Protein AF-A0A2K3LIK2-F1 (afdb_monomer_lite)

pLDDT: mean 71.02, std 15.57, range [33.72, 88.38]

Structure (mmCIF, N/CA/C/O backbone):
data_AF-A0A2K3LIK2-F1
#
_entry.id   AF-A0A2K3LIK2-F1
#
loop_
_atom_site.group_PDB
_atom_site.id
_atom_site.type_symbol
_atom_site.label_atom_id
_atom_site.label_alt_id
_atom_site.label_comp_id
_atom_site.label_asym_id
_atom_site.label_entity_id
_atom_site.label_seq_id
_atom_site.pdbx_PDB_ins_code
_atom_site.Cartn_x
_atom_site.Cartn_y
_atom_site.Cartn_z
_atom_site.occupancy
_atom_site.B_iso_or_equiv
_atom_site.auth_seq_id
_atom_site.auth_comp_id
_atom_site.auth_asym_id
_atom_site.auth_atom_id
_atom_site.pdbx_PDB_model_num
ATOM 1 N N . MET A 1 1 ? -20.764 -2.958 23.505 1.00 41.50 1 MET A N 1
ATOM 2 C CA . MET A 1 1 ? -20.768 -3.597 22.172 1.00 41.50 1 MET A CA 1
ATOM 3 C C . MET A 1 1 ? -19.453 -3.270 21.486 1.00 41.50 1 MET A C 1
ATOM 5 O O . MET A 1 1 ? -19.220 -2.102 21.204 1.00 41.50 1 MET A O 1
ATOM 9 N N . GLY A 1 2 ? -18.571 -4.257 21.317 1.00 43.03 2 GLY A N 1
ATOM 10 C CA . GLY A 1 2 ? -17.289 -4.079 20.635 1.00 43.03 2 GLY A CA 1
ATOM 11 C C . GLY A 1 2 ? -17.526 -3.813 19.155 1.00 43.03 2 GLY A C 1
ATOM 12 O O . GLY A 1 2 ? -18.042 -4.681 18.460 1.00 43.03 2 GLY A O 1
ATOM 13 N N . GLY A 1 3 ? -17.206 -2.600 18.705 1.00 45.50 3 GLY A N 1
ATOM 14 C CA . GLY A 1 3 ? -17.198 -2.280 17.286 1.00 45.50 3 GLY A CA 1
ATOM 15 C C . GLY A 1 3 ? -16.193 -3.190 16.600 1.00 45.50 3 GLY A C 1
ATOM 16 O O . GLY A 1 3 ? -15.014 -3.187 16.955 1.00 45.50 3 GLY A O 1
ATOM 17 N N . GLU A 1 4 ? -16.671 -3.993 15.659 1.00 50.59 4 GLU A N 1
ATOM 18 C CA . GLU A 1 4 ? -15.829 -4.727 14.731 1.00 50.59 4 GLU A CA 1
ATOM 19 C C . GLU A 1 4 ? -14.880 -3.704 14.104 1.00 50.59 4 GLU A C 1
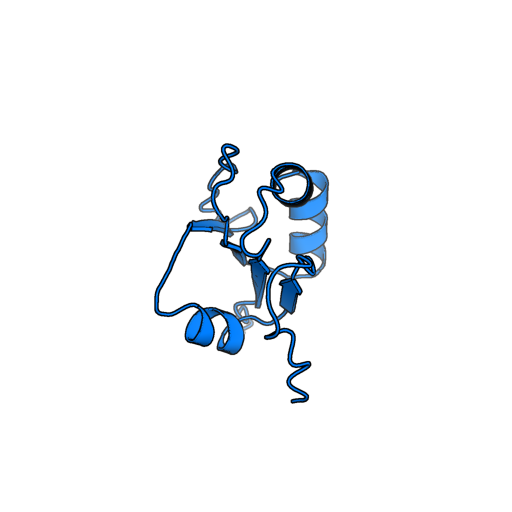ATOM 21 O O . GLU A 1 4 ? -15.304 -2.844 13.329 1.00 50.59 4 GLU A O 1
ATOM 26 N N . LYS A 1 5 ? -13.601 -3.706 14.504 1.00 56.94 5 LYS A N 1
ATOM 27 C CA . LYS A 1 5 ? -12.586 -2.879 13.851 1.00 56.94 5 LYS A CA 1
ATOM 28 C C . LYS A 1 5 ? -12.451 -3.438 12.441 1.00 56.94 5 LYS A C 1
ATOM 30 O O . LYS A 1 5 ? -11.655 -4.342 12.208 1.00 56.94 5 LYS A O 1
ATOM 35 N N . THR A 1 6 ? -13.269 -2.946 11.511 1.00 65.00 6 THR A N 1
ATOM 36 C CA . THR A 1 6 ? -13.184 -3.308 10.099 1.00 65.00 6 THR A CA 1
ATOM 37 C C . THR A 1 6 ? -11.750 -3.047 9.671 1.00 65.00 6 THR A C 1
ATOM 39 O O . THR A 1 6 ? -11.289 -1.904 9.719 1.00 65.00 6 THR A O 1
ATOM 42 N N . LYS A 1 7 ? -11.019 -4.113 9.348 1.00 74.94 7 LYS A N 1
ATOM 43 C CA . LYS A 1 7 ? -9.619 -4.036 8.948 1.00 74.94 7 LYS A CA 1
ATOM 44 C C . LYS A 1 7 ? -9.548 -3.249 7.640 1.00 74.94 7 LYS A C 1
ATOM 46 O O . LYS A 1 7 ? -9.839 -3.791 6.580 1.00 74.94 7 LYS A O 1
ATOM 51 N N . ARG A 1 8 ? -9.210 -1.960 7.718 1.00 85.75 8 ARG A N 1
ATOM 52 C CA . ARG A 1 8 ? -9.072 -1.090 6.548 1.00 85.75 8 ARG A CA 1
ATOM 53 C C . ARG A 1 8 ? -7.619 -1.074 6.119 1.00 85.75 8 ARG A C 1
ATOM 55 O O . ARG A 1 8 ? -6.787 -0.420 6.752 1.00 85.75 8 ARG A O 1
ATOM 62 N N . VAL A 1 9 ? -7.346 -1.844 5.070 1.00 88.31 9 VAL A N 1
ATOM 63 C CA . VAL A 1 9 ? -6.013 -2.015 4.494 1.00 88.31 9 VAL A CA 1
ATOM 64 C C . VAL A 1 9 ? -5.844 -1.056 3.323 1.00 88.31 9 VAL A C 1
ATOM 66 O O . VAL A 1 9 ? -6.683 -1.025 2.421 1.00 88.31 9 VAL A O 1
ATOM 69 N N . ILE A 1 10 ? -4.755 -0.296 3.332 1.00 88.38 10 ILE A N 1
ATOM 70 C CA . ILE A 1 10 ? -4.305 0.498 2.193 1.00 88.38 10 ILE A CA 1
ATOM 71 C C . ILE A 1 10 ? -3.217 -0.286 1.485 1.00 88.38 10 ILE A C 1
ATOM 73 O O . ILE A 1 10 ? -2.216 -0.634 2.102 1.00 88.38 10 ILE A O 1
ATOM 77 N N . PHE A 1 11 ? -3.395 -0.537 0.197 1.00 86.88 11 PHE A N 1
ATOM 78 C CA . PHE A 1 11 ? -2.389 -1.175 -0.633 1.00 86.88 11 PHE A CA 1
ATOM 79 C C . PHE A 1 11 ? -1.720 -0.141 -1.537 1.00 86.88 11 PHE A C 1
ATOM 81 O O . PHE A 1 11 ? -2.377 0.487 -2.361 1.00 86.88 11 PHE A O 1
ATOM 88 N N . VAL A 1 12 ? -0.416 0.056 -1.385 1.00 83.81 12 VAL A N 1
ATOM 89 C CA . VAL A 1 12 ? 0.381 0.980 -2.197 1.00 83.81 12 VAL A CA 1
ATOM 90 C C . VAL A 1 12 ? 1.221 0.169 -3.171 1.00 83.81 12 VAL A C 1
ATOM 92 O O . VAL A 1 12 ? 1.907 -0.750 -2.747 1.00 83.81 12 VAL A O 1
ATOM 95 N N . THR A 1 13 ? 1.222 0.504 -4.459 1.00 79.12 13 THR A N 1
ATOM 96 C CA . THR A 1 13 ? 2.113 -0.113 -5.452 1.00 79.12 13 THR A CA 1
ATOM 97 C C . THR A 1 13 ? 2.794 0.939 -6.320 1.00 79.12 13 THR A C 1
ATOM 99 O O . THR A 1 13 ? 2.155 1.847 -6.852 1.00 79.12 13 THR A O 1
ATOM 102 N N . VAL A 1 14 ? 4.117 0.826 -6.458 1.00 72.19 14 VAL A N 1
ATOM 103 C CA . VAL A 1 14 ? 4.943 1.717 -7.298 1.00 72.19 14 VAL A CA 1
ATOM 104 C C . VAL A 1 14 ? 5.199 1.169 -8.709 1.00 72.19 14 VAL A C 1
ATOM 106 O O . VAL A 1 14 ? 5.885 1.810 -9.505 1.00 72.19 14 VAL A O 1
ATOM 109 N N . GLY A 1 15 ? 4.662 -0.009 -9.043 1.00 62.34 15 GLY A N 1
ATOM 110 C CA . GLY A 1 15 ? 4.970 -0.688 -10.303 1.00 62.34 15 GLY A CA 1
ATOM 111 C C . GLY A 1 15 ? 6.439 -1.129 -10.408 1.00 62.34 15 GLY A C 1
ATOM 112 O O . GLY A 1 15 ? 7.119 -1.364 -9.409 1.00 62.34 15 GLY A O 1
ATOM 113 N N . THR A 1 16 ? 6.942 -1.286 -11.636 1.00 54.22 16 THR A N 1
ATOM 114 C CA . THR A 1 16 ? 8.319 -1.741 -11.922 1.00 54.22 16 THR A CA 1
ATOM 115 C C . THR A 1 16 ? 9.370 -0.635 -11.807 1.00 54.22 16 THR A C 1
ATOM 117 O O . THR A 1 16 ? 10.568 -0.925 -11.803 1.00 54.22 16 THR A O 1
ATOM 120 N N . THR A 1 17 ? 8.946 0.625 -11.701 1.00 53.44 17 THR A N 1
ATOM 121 C CA . THR A 1 17 ? 9.834 1.785 -11.601 1.00 53.44 17 THR A CA 1
ATOM 122 C C . THR A 1 17 ? 10.288 2.008 -10.161 1.00 53.44 17 THR A C 1
ATOM 124 O O . THR A 1 17 ? 9.481 1.985 -9.233 1.00 53.44 17 THR A O 1
ATOM 127 N N . CYS A 1 18 ? 11.589 2.235 -9.964 1.00 54.97 18 CYS A N 1
ATOM 128 C CA . CYS A 1 18 ? 12.160 2.535 -8.653 1.00 54.97 18 CYS A CA 1
ATOM 129 C C . CYS A 1 18 ? 11.686 3.917 -8.197 1.00 54.97 18 CYS A C 1
ATOM 131 O O . CYS A 1 18 ? 12.184 4.933 -8.678 1.00 54.97 18 CYS A O 1
ATOM 133 N N . PHE A 1 19 ? 10.716 3.959 -7.285 1.00 65.50 19 PHE A N 1
ATOM 134 C CA . PHE A 1 19 ? 10.199 5.217 -6.762 1.00 65.50 19 PHE A CA 1
ATOM 135 C C . PHE A 1 19 ? 10.231 5.238 -5.235 1.00 65.50 19 PHE A C 1
ATOM 137 O O . PHE A 1 19 ? 9.211 5.211 -4.547 1.00 65.50 19 PHE A O 1
ATOM 144 N N . ASP A 1 20 ? 11.454 5.330 -4.716 1.00 68.44 20 ASP A N 1
ATOM 145 C CA . ASP A 1 20 ? 11.743 5.465 -3.286 1.00 68.44 20 ASP A CA 1
ATOM 146 C C . ASP A 1 20 ? 11.078 6.712 -2.674 1.00 68.44 20 ASP A C 1
ATOM 148 O O . ASP A 1 20 ? 10.813 6.753 -1.476 1.00 68.44 20 ASP A O 1
ATOM 152 N N . ALA A 1 21 ? 10.779 7.735 -3.484 1.00 70.62 21 ALA A N 1
ATOM 153 C CA . ALA A 1 21 ? 10.142 8.967 -3.026 1.00 70.62 21 ALA A CA 1
ATOM 154 C C . ALA A 1 21 ? 8.688 8.764 -2.564 1.00 70.62 21 ALA A C 1
ATOM 156 O O . ALA A 1 21 ? 8.314 9.328 -1.539 1.00 70.62 21 ALA A O 1
ATOM 157 N N . LEU A 1 22 ? 7.879 7.938 -3.252 1.00 73.75 22 LEU A N 1
ATOM 158 C CA . LEU A 1 22 ? 6.525 7.620 -2.767 1.00 73.75 22 LEU A CA 1
ATOM 159 C C . LEU A 1 22 ? 6.623 6.802 -1.495 1.00 73.75 22 LEU A C 1
ATOM 161 O O . LEU A 1 22 ? 5.894 7.092 -0.558 1.00 73.75 22 LEU A O 1
ATOM 165 N N . VAL A 1 23 ? 7.535 5.825 -1.453 1.00 77.31 23 VAL A N 1
ATOM 166 C CA . VAL A 1 23 ? 7.717 4.991 -0.265 1.00 77.31 23 VAL A CA 1
ATOM 167 C C . VAL A 1 23 ? 8.084 5.862 0.937 1.00 77.31 23 VAL A C 1
ATOM 169 O O . VAL A 1 23 ? 7.424 5.769 1.960 1.00 77.31 23 VAL A O 1
ATOM 172 N N . LYS A 1 24 ? 9.035 6.792 0.792 1.00 80.75 24 LYS A N 1
ATOM 173 C CA . LYS A 1 24 ? 9.364 7.791 1.824 1.00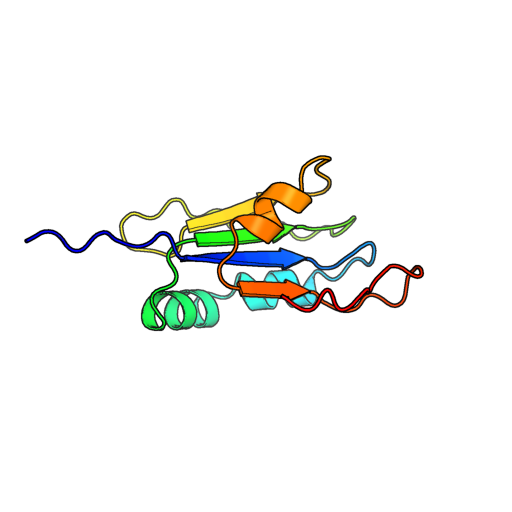 80.75 24 LYS A CA 1
ATOM 174 C C . LYS A 1 24 ? 8.178 8.670 2.215 1.00 80.75 24 LYS A C 1
ATOM 176 O O . LYS A 1 24 ? 8.011 8.983 3.389 1.00 80.75 24 LYS A O 1
ATOM 181 N N . ALA A 1 25 ? 7.365 9.088 1.247 1.00 80.31 25 ALA A N 1
ATOM 182 C CA . ALA A 1 25 ? 6.190 9.909 1.519 1.00 80.31 25 ALA A CA 1
ATOM 183 C C . ALA A 1 25 ? 5.123 9.136 2.313 1.00 80.31 25 ALA A C 1
ATOM 185 O O . ALA A 1 25 ? 4.535 9.702 3.233 1.00 80.31 25 ALA A O 1
ATOM 186 N N . VAL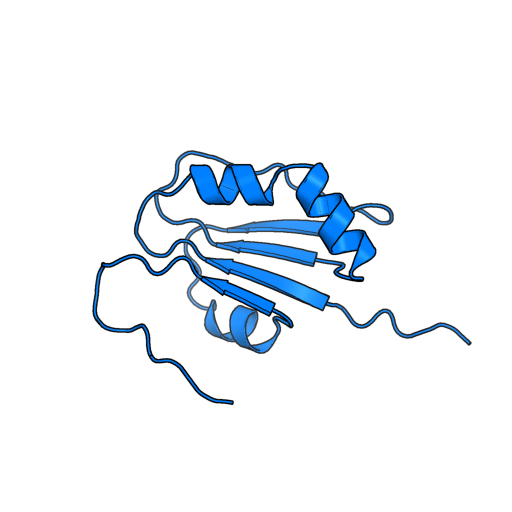 A 1 26 ? 4.898 7.853 1.994 1.00 78.00 26 VAL A N 1
ATOM 187 C CA . VAL A 1 26 ? 3.931 7.007 2.717 1.00 78.00 26 VAL A CA 1
ATOM 188 C C . VAL A 1 26 ? 4.449 6.483 4.050 1.00 78.00 26 VAL A C 1
ATOM 190 O O . VAL A 1 26 ? 3.662 6.262 4.962 1.00 78.00 26 VAL A O 1
ATOM 193 N N . ASP A 1 27 ? 5.765 6.346 4.179 1.00 81.56 27 ASP A N 1
ATOM 194 C CA . ASP A 1 27 ? 6.456 5.974 5.413 1.00 81.56 27 ASP A CA 1
ATOM 195 C C . ASP A 1 27 ? 6.540 7.141 6.413 1.00 81.56 27 ASP A C 1
ATOM 197 O O . ASP A 1 27 ? 6.837 6.936 7.585 1.00 81.56 27 ASP A O 1
ATOM 201 N N . SER A 1 28 ? 6.229 8.372 5.992 1.00 83.56 28 SER A N 1
ATOM 202 C CA . SER A 1 28 ? 6.248 9.543 6.869 1.00 83.56 28 SER A CA 1
ATOM 203 C C . SER A 1 28 ? 5.217 9.437 7.998 1.00 83.56 28 SER A C 1
ATOM 205 O O . SER A 1 28 ? 4.032 9.194 7.760 1.00 83.56 28 SER A O 1
ATOM 207 N N . GLU A 1 29 ? 5.645 9.720 9.231 1.00 82.38 29 GLU A N 1
ATOM 208 C CA . GLU A 1 29 ? 4.783 9.724 10.421 1.00 82.38 29 GLU A CA 1
ATOM 209 C C . GLU A 1 29 ? 3.544 10.613 10.266 1.00 82.38 29 GLU A C 1
ATOM 211 O O . GLU A 1 29 ? 2.470 10.279 10.765 1.00 82.38 29 GLU A O 1
ATOM 216 N N . THR A 1 30 ? 3.673 11.743 9.566 1.00 85.19 30 THR A N 1
ATOM 217 C CA . THR A 1 30 ? 2.554 12.655 9.303 1.00 85.19 30 THR A CA 1
ATOM 218 C C . THR A 1 30 ? 1.457 11.951 8.516 1.00 85.19 30 THR A C 1
ATOM 220 O O . THR A 1 30 ? 0.286 12.041 8.880 1.00 85.19 30 THR A O 1
ATOM 223 N N . LEU A 1 31 ? 1.830 11.202 7.471 1.00 83.69 31 LEU A N 1
ATOM 224 C CA . LEU A 1 31 ? 0.864 10.449 6.682 1.00 83.69 31 LEU A CA 1
ATOM 225 C C . LEU A 1 31 ? 0.284 9.300 7.508 1.00 83.69 31 LEU A C 1
ATOM 227 O O . LEU A 1 31 ? -0.928 9.125 7.519 1.00 83.69 31 LEU A O 1
ATOM 231 N N . GLN A 1 32 ? 1.116 8.554 8.240 1.00 83.50 32 GLN A N 1
ATOM 232 C CA . GLN A 1 32 ? 0.636 7.449 9.075 1.00 83.50 32 GLN A CA 1
ATOM 233 C C . GLN A 1 32 ? -0.418 7.915 10.088 1.00 83.50 32 GLN A C 1
ATOM 235 O O . GLN A 1 32 ? -1.451 7.264 10.234 1.00 83.50 32 GLN A O 1
ATOM 240 N N . LYS A 1 33 ? -0.205 9.071 10.732 1.00 84.19 33 LYS A N 1
ATOM 241 C CA . LYS A 1 33 ? -1.167 9.679 11.666 1.00 84.19 33 LYS A CA 1
ATOM 242 C C . LYS A 1 33 ? -2.463 10.092 10.979 1.00 84.19 33 LYS A C 1
ATOM 244 O O . LYS A 1 33 ? -3.533 9.799 11.504 1.00 84.19 33 LYS A O 1
ATOM 249 N N . GLU A 1 34 ? -2.383 10.715 9.805 1.00 87.44 34 GLU A N 1
ATOM 250 C CA . GLU A 1 34 ? -3.564 11.061 9.006 1.00 87.44 34 GLU A CA 1
ATOM 251 C C . GLU A 1 34 ? -4.351 9.808 8.602 1.00 87.44 34 GLU A C 1
ATOM 253 O O . GLU A 1 34 ? -5.572 9.764 8.736 1.00 87.44 34 GLU A O 1
ATOM 258 N N . LEU A 1 35 ? -3.664 8.752 8.158 1.00 84.50 35 LEU A N 1
ATOM 259 C CA . LEU A 1 35 ? -4.287 7.476 7.811 1.00 84.50 35 LEU A CA 1
ATOM 260 C C . LEU A 1 35 ? -4.963 6.840 9.033 1.00 84.50 35 LEU A C 1
ATOM 262 O O . LEU A 1 35 ? -6.115 6.409 8.943 1.00 84.50 35 LEU A O 1
ATOM 266 N N . LEU A 1 36 ? -4.305 6.859 10.193 1.00 84.62 36 LEU A N 1
ATOM 267 C CA . LEU A 1 36 ? -4.903 6.410 11.448 1.00 84.62 36 LEU A CA 1
ATOM 268 C C . LEU A 1 36 ? -6.154 7.224 11.802 1.00 84.62 36 LEU A C 1
ATOM 270 O O . LEU A 1 36 ? -7.185 6.655 12.154 1.00 84.62 36 LEU A O 1
ATOM 274 N N . ALA A 1 37 ? -6.089 8.551 11.655 1.00 85.44 37 ALA A N 1
ATOM 275 C CA . ALA A 1 37 ? -7.196 9.466 11.930 1.00 85.44 37 ALA A CA 1
ATOM 276 C C . ALA A 1 37 ? -8.379 9.257 10.969 1.00 85.44 37 ALA A C 1
ATOM 278 O O . ALA A 1 37 ? -9.537 9.406 11.354 1.00 85.44 37 ALA A O 1
ATOM 279 N N . LYS A 1 38 ? -8.105 8.844 9.726 1.00 84.75 38 LYS A N 1
ATOM 280 C CA . LYS A 1 38 ? -9.115 8.405 8.748 1.00 84.75 38 LYS A CA 1
ATOM 281 C C . LYS A 1 38 ? -9.699 7.018 9.064 1.00 84.75 38 LYS A C 1
ATOM 283 O O . LYS A 1 38 ? -10.652 6.599 8.403 1.00 84.75 38 LYS A O 1
ATOM 288 N N . GLY A 1 39 ? -9.160 6.313 10.060 1.00 85.62 39 GLY A N 1
ATOM 289 C CA . GLY A 1 39 ? -9.609 4.991 10.496 1.00 85.62 39 GLY A CA 1
ATOM 290 C C . GLY A 1 39 ? -8.967 3.830 9.738 1.00 85.62 39 GLY A C 1
ATOM 291 O O . GLY A 1 39 ? -9.506 2.722 9.756 1.00 85.62 39 GLY A O 1
ATOM 292 N N . TYR A 1 40 ? -7.849 4.061 9.045 1.00 86.25 40 TYR A N 1
ATOM 293 C CA . TYR A 1 40 ? -7.054 2.980 8.471 1.00 86.25 40 TYR A CA 1
ATOM 294 C C . TYR A 1 40 ? -6.209 2.319 9.548 1.00 86.25 40 TYR A C 1
ATOM 296 O O . TYR A 1 40 ? -5.684 2.975 10.444 1.00 86.25 40 TYR A O 1
ATOM 304 N N . THR A 1 41 ? -6.092 0.999 9.454 1.00 87.12 41 THR A N 1
ATOM 305 C CA . THR A 1 41 ? -5.376 0.201 10.454 1.00 87.12 41 THR A CA 1
ATOM 306 C C . THR A 1 41 ? -4.128 -0.450 9.883 1.00 87.12 41 THR A C 1
ATOM 308 O O . THR A 1 41 ? -3.206 -0.727 10.640 1.00 87.12 41 THR A O 1
ATOM 311 N N . HIS A 1 42 ? -4.088 -0.679 8.567 1.00 88.19 42 HIS A N 1
ATOM 312 C CA . HIS A 1 42 ? -2.982 -1.366 7.908 1.00 88.19 42 HIS A CA 1
ATOM 313 C C . HIS A 1 42 ? -2.579 -0.634 6.627 1.00 88.19 42 HIS A C 1
ATOM 315 O O . HIS A 1 42 ? -3.432 -0.212 5.844 1.00 88.19 42 HIS A O 1
ATOM 321 N N . LEU A 1 43 ? -1.278 -0.546 6.398 1.00 87.75 43 LEU A N 1
ATOM 322 C CA . LEU A 1 43 ? -0.633 -0.008 5.215 1.00 87.75 43 LEU A CA 1
ATOM 323 C C . LEU A 1 43 ? 0.303 -1.075 4.659 1.00 87.75 43 LEU A C 1
ATOM 325 O O . LEU A 1 43 ? 1.207 -1.535 5.345 1.00 87.75 43 LEU A O 1
ATOM 329 N N . LEU A 1 44 ? 0.076 -1.463 3.413 1.00 87.19 44 LEU A N 1
ATOM 330 C CA . LEU A 1 44 ? 0.807 -2.516 2.739 1.00 87.19 44 LEU A CA 1
ATOM 331 C C . LEU A 1 44 ? 1.451 -1.956 1.477 1.00 87.19 44 LEU A C 1
ATOM 333 O O . LEU A 1 44 ? 0.756 -1.566 0.543 1.00 87.19 44 LEU A O 1
ATOM 337 N N . ILE A 1 45 ? 2.777 -1.922 1.441 1.00 85.06 45 ILE A N 1
ATOM 338 C CA . ILE A 1 45 ? 3.544 -1.268 0.384 1.00 85.06 45 ILE A CA 1
ATOM 339 C C . ILE A 1 45 ? 4.220 -2.327 -0.486 1.00 85.06 45 ILE A C 1
ATOM 341 O O . ILE A 1 45 ? 5.128 -3.034 -0.055 1.00 85.06 45 ILE A O 1
ATOM 345 N N . GLN A 1 46 ? 3.805 -2.415 -1.742 1.00 80.75 46 GLN A N 1
ATOM 346 C CA . GLN A 1 46 ? 4.508 -3.152 -2.775 1.00 80.75 46 GLN A CA 1
ATOM 347 C C . GLN A 1 46 ? 5.592 -2.268 -3.395 1.00 80.75 46 GLN A C 1
ATOM 349 O O . GLN A 1 46 ? 5.301 -1.261 -4.045 1.00 80.75 46 GLN A O 1
ATOM 354 N N . MET A 1 47 ? 6.841 -2.694 -3.246 1.00 77.38 47 MET A N 1
ATOM 355 C CA . MET A 1 47 ? 8.012 -2.038 -3.817 1.00 77.38 47 MET A CA 1
ATOM 356 C C . MET A 1 47 ? 8.585 -2.830 -4.993 1.00 77.38 47 MET A C 1
ATOM 358 O O . MET A 1 47 ? 8.590 -4.053 -5.005 1.00 77.38 47 MET A O 1
ATOM 362 N N . GLY A 1 48 ? 9.074 -2.135 -6.015 1.00 71.56 48 GLY A N 1
ATOM 363 C CA . GLY A 1 48 ? 9.784 -2.766 -7.127 1.00 71.56 48 GLY A CA 1
ATOM 364 C C . GLY A 1 48 ? 11.254 -3.040 -6.791 1.00 71.56 48 GLY A C 1
ATOM 365 O O . GLY A 1 48 ? 11.602 -3.490 -5.703 1.00 71.56 48 GLY A O 1
ATOM 366 N N . ARG A 1 49 ? 12.146 -2.685 -7.721 1.00 65.12 49 ARG A N 1
ATOM 367 C CA . ARG A 1 49 ? 13.610 -2.674 -7.518 1.00 65.12 49 ARG A CA 1
ATOM 368 C C . ARG A 1 49 ? 14.103 -1.449 -6.721 1.00 65.12 49 ARG A C 1
ATOM 370 O O . ARG A 1 49 ? 15.226 -0.998 -6.929 1.00 65.12 49 ARG A O 1
ATOM 377 N N . GLY A 1 50 ? 13.244 -0.856 -5.893 1.00 65.38 50 GLY A N 1
ATOM 378 C CA . GLY A 1 50 ? 13.621 0.271 -5.035 1.00 65.38 50 GLY A CA 1
ATOM 379 C C . GLY A 1 50 ? 14.630 -0.165 -3.974 1.00 65.38 50 GLY A C 1
ATOM 380 O O . GLY A 1 50 ? 14.637 -1.327 -3.568 1.00 65.38 50 GLY A O 1
ATOM 381 N N . SER A 1 51 ? 15.483 0.761 -3.541 1.00 65.81 51 SER A N 1
ATOM 382 C CA . SER A 1 51 ? 16.491 0.505 -2.501 1.00 65.81 51 SER A CA 1
ATOM 383 C C . SER A 1 51 ? 16.033 0.981 -1.123 1.00 65.81 51 SER A C 1
ATOM 385 O O . SER A 1 51 ? 16.677 0.679 -0.120 1.00 65.81 51 SER A O 1
ATOM 387 N N . TYR A 1 52 ? 14.946 1.754 -1.057 1.00 72.06 52 TYR A N 1
ATOM 388 C CA . TYR A 1 52 ? 14.405 2.245 0.200 1.00 72.06 52 TYR A CA 1
ATOM 389 C C . TYR A 1 52 ? 13.545 1.181 0.881 1.00 72.06 52 TYR A C 1
ATOM 391 O O . TYR A 1 52 ? 12.653 0.604 0.265 1.00 72.06 52 TYR A O 1
ATOM 399 N N . LEU A 1 53 ? 13.803 0.948 2.166 1.00 72.38 53 LEU A N 1
ATOM 400 C CA . LEU A 1 53 ? 13.027 0.046 3.007 1.00 72.38 53 LEU A CA 1
ATOM 401 C C . LEU A 1 53 ? 12.258 0.892 4.027 1.00 72.38 53 LEU A C 1
ATOM 403 O O . LEU A 1 53 ? 12.903 1.553 4.842 1.00 72.38 53 LEU A O 1
ATOM 407 N N . PRO A 1 54 ? 10.916 0.907 3.980 1.00 76.44 54 PRO A N 1
ATOM 408 C CA . PRO A 1 54 ? 10.128 1.637 4.956 1.00 76.44 54 PRO A CA 1
ATOM 409 C C . PRO A 1 54 ? 10.238 0.974 6.329 1.00 76.44 54 PRO A C 1
ATOM 411 O O . PRO A 1 54 ? 10.635 -0.190 6.463 1.00 76.44 54 PRO A O 1
ATOM 414 N N . THR A 1 55 ? 9.893 1.721 7.368 1.00 79.19 55 THR A N 1
ATOM 415 C CA . THR A 1 55 ? 9.982 1.220 8.736 1.00 79.19 55 THR A CA 1
ATOM 416 C C . THR A 1 55 ? 8.764 0.353 9.017 1.00 79.19 55 THR A C 1
ATOM 418 O O . THR A 1 55 ? 7.639 0.850 9.065 1.00 79.19 55 THR A O 1
ATOM 421 N N . LYS A 1 56 ? 8.970 -0.958 9.208 1.00 78.88 56 LYS A N 1
ATOM 422 C CA . LYS A 1 56 ? 7.871 -1.840 9.620 1.00 78.88 56 LYS A CA 1
ATOM 423 C C . LYS A 1 56 ? 7.374 -1.412 10.990 1.00 78.88 56 LYS A C 1
ATOM 425 O O . LYS A 1 56 ? 8.172 -1.205 11.903 1.00 78.88 56 LYS A O 1
ATOM 430 N N . SER A 1 57 ? 6.063 -1.310 11.127 1.00 75.94 57 SER A N 1
ATOM 431 C CA . SER A 1 57 ? 5.424 -1.004 12.400 1.00 75.94 57 SER A CA 1
ATOM 432 C C . SER A 1 57 ? 4.370 -2.063 12.657 1.00 75.94 57 SER A C 1
ATOM 434 O O . SER A 1 57 ? 3.473 -2.246 11.842 1.00 75.94 57 SER A O 1
ATOM 436 N N . GLU A 1 58 ? 4.489 -2.768 13.775 1.00 66.44 58 GLU A N 1
ATOM 437 C CA . GLU A 1 58 ? 3.487 -3.725 14.239 1.00 66.44 58 GLU A CA 1
ATOM 438 C C . GLU A 1 58 ? 2.816 -3.091 15.459 1.00 66.44 58 GLU A C 1
ATOM 440 O O . GLU A 1 58 ? 3.327 -3.159 16.574 1.00 66.44 58 GLU A O 1
ATOM 445 N N . GLY A 1 59 ? 1.758 -2.311 15.224 1.00 57.47 59 GLY A N 1
ATOM 446 C CA . GLY A 1 59 ? 1.205 -1.414 16.236 1.00 57.47 59 GLY A CA 1
ATOM 447 C C . GLY A 1 59 ? -0.205 -1.775 16.699 1.00 57.47 59 GLY A C 1
ATOM 448 O O . GLY A 1 59 ? -1.147 -1.701 15.919 1.00 57.47 59 GLY A O 1
ATOM 449 N N . ASP A 1 60 ? -0.377 -2.010 18.004 1.00 56.12 60 ASP A N 1
ATOM 450 C CA . ASP A 1 60 ? -1.678 -1.921 18.700 1.00 56.12 60 ASP A CA 1
ATOM 451 C C . ASP A 1 60 ? -2.185 -0.462 18.797 1.00 56.12 60 ASP A C 1
ATOM 453 O O . ASP A 1 60 ? -3.394 -0.214 18.850 1.00 56.12 60 ASP A O 1
ATOM 457 N N . CYS A 1 61 ? -1.255 0.507 18.781 1.00 62.50 61 CYS A N 1
ATOM 458 C CA . CYS A 1 61 ? -1.505 1.953 18.902 1.00 62.50 61 CYS A CA 1
ATOM 459 C C . CYS A 1 61 ? -1.054 2.783 17.681 1.00 62.50 61 CYS A C 1
ATOM 461 O O . CYS A 1 61 ? -1.264 3.995 17.671 1.00 62.50 61 CYS A O 1
ATOM 463 N N . ASN A 1 62 ? -0.425 2.166 16.675 1.00 72.62 62 ASN A N 1
ATOM 464 C CA . ASN A 1 62 ? 0.053 2.833 15.457 1.00 72.62 62 ASN A CA 1
ATOM 465 C C . ASN A 1 62 ? -0.400 2.069 14.206 1.00 72.62 62 ASN A C 1
ATOM 467 O O . ASN A 1 62 ? -0.881 0.943 14.305 1.00 72.62 62 ASN A O 1
ATOM 471 N N . LEU A 1 63 ? -0.265 2.686 13.032 1.00 82.88 63 LEU A N 1
ATOM 472 C CA . LEU A 1 63 ? -0.635 2.070 11.762 1.00 82.88 63 LEU A CA 1
ATOM 473 C C . LEU A 1 63 ? 0.268 0.859 11.530 1.00 82.88 63 LEU A C 1
ATOM 475 O O . LEU A 1 63 ? 1.487 0.991 11.614 1.00 82.88 63 LEU A O 1
ATOM 479 N N . VAL A 1 64 ? -0.311 -0.304 11.232 1.00 86.00 64 VAL A N 1
ATOM 480 C CA . VAL A 1 64 ? 0.492 -1.479 10.884 1.00 86.00 64 VAL A CA 1
ATOM 481 C C . VAL A 1 64 ? 1.087 -1.245 9.502 1.00 86.00 64 VAL A C 1
ATOM 483 O O . VAL A 1 64 ? 0.334 -1.138 8.536 1.00 86.00 64 VAL A O 1
ATOM 486 N N . VAL A 1 65 ? 2.409 -1.123 9.405 1.00 86.56 65 VAL A N 1
ATOM 487 C CA . VAL A 1 65 ? 3.113 -0.871 8.142 1.00 86.56 65 VAL A CA 1
ATOM 488 C C . VAL A 1 65 ? 3.875 -2.120 7.736 1.00 86.56 65 VAL A C 1
ATOM 490 O O . VAL A 1 65 ? 4.847 -2.505 8.384 1.00 86.56 65 VAL A O 1
ATOM 493 N N . ASP A 1 66 ? 3.459 -2.700 6.618 1.00 87.25 66 ASP A N 1
ATOM 494 C CA . ASP A 1 66 ? 4.106 -3.829 5.970 1.00 87.25 66 ASP A CA 1
ATOM 495 C C . ASP A 1 66 ? 4.574 -3.460 4.571 1.00 87.25 66 ASP A C 1
ATOM 497 O O . ASP A 1 66 ? 3.975 -2.642 3.871 1.00 87.25 66 ASP A O 1
ATOM 501 N N . TYR A 1 67 ? 5.639 -4.117 4.126 1.00 85.44 67 TYR A N 1
ATOM 502 C CA . TYR A 1 67 ? 6.118 -3.985 2.762 1.00 85.44 67 TYR A CA 1
ATOM 503 C C . TYR A 1 67 ? 6.625 -5.308 2.209 1.00 85.44 67 TYR A C 1
ATOM 505 O O . TYR A 1 67 ? 7.156 -6.156 2.931 1.00 85.44 67 TYR A O 1
ATOM 513 N N . PHE A 1 68 ? 6.491 -5.459 0.898 1.00 82.50 68 PHE A N 1
ATOM 514 C CA . PHE A 1 68 ? 7.022 -6.586 0.146 1.00 82.50 68 PHE A CA 1
ATOM 515 C C . PHE A 1 68 ? 7.447 -6.127 -1.245 1.00 82.50 68 PHE A C 1
ATOM 517 O O . PHE A 1 68 ? 7.027 -5.073 -1.715 1.00 82.50 68 PHE A O 1
ATOM 524 N N . THR A 1 69 ? 8.300 -6.903 -1.908 1.00 75.62 69 THR A N 1
ATOM 525 C CA . THR A 1 69 ? 8.799 -6.537 -3.234 1.00 75.62 69 THR A CA 1
ATOM 526 C C . THR A 1 69 ? 7.910 -7.105 -4.338 1.00 75.62 69 THR A C 1
ATOM 528 O O . THR A 1 69 ? 6.931 -6.498 -4.770 1.00 75.62 69 THR A O 1
ATOM 531 N N . PHE A 1 70 ? 8.207 -8.326 -4.765 1.00 66.56 70 PHE A N 1
ATOM 532 C CA . PHE A 1 70 ? 7.433 -9.044 -5.761 1.00 66.56 70 PHE A CA 1
ATOM 533 C C . PHE A 1 7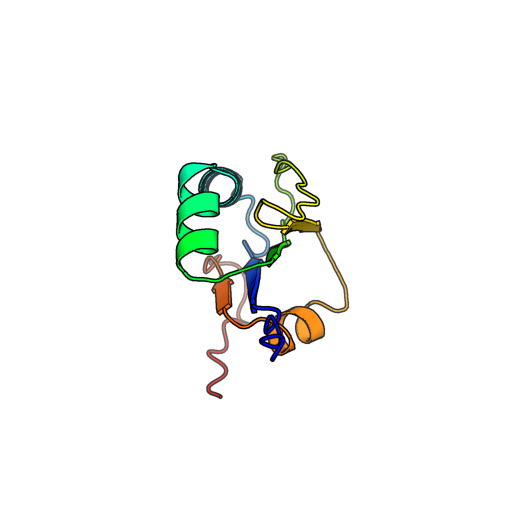0 ? 6.694 -10.196 -5.085 1.00 66.56 70 PHE A C 1
ATOM 535 O O . PHE A 1 70 ? 7.305 -11.004 -4.389 1.00 66.56 70 PHE A O 1
ATOM 542 N N . SER A 1 71 ? 5.381 -10.268 -5.288 1.00 66.44 71 SER A N 1
ATOM 543 C CA . SER A 1 71 ? 4.553 -11.383 -4.831 1.00 66.44 71 SER A CA 1
ATOM 544 C C . SER A 1 71 ? 3.696 -11.868 -5.991 1.00 66.44 71 SER A C 1
ATOM 546 O O . SER A 1 71 ? 3.178 -11.067 -6.767 1.00 66.44 71 SER A O 1
ATOM 548 N N . SER A 1 72 ? 3.536 -13.180 -6.112 1.00 65.31 72 SER A N 1
ATOM 549 C CA . SER A 1 72 ? 2.659 -13.802 -7.106 1.00 65.31 72 SER A CA 1
ATOM 550 C C . SER A 1 72 ? 1.168 -13.592 -6.803 1.00 65.31 72 SER A C 1
ATOM 552 O O . SER A 1 72 ? 0.353 -13.736 -7.709 1.00 65.31 72 SER A O 1
ATOM 554 N N . SER A 1 73 ? 0.807 -13.197 -5.573 1.00 68.31 73 SER A N 1
ATOM 555 C CA . SER A 1 73 ? -0.587 -13.065 -5.102 1.00 68.31 73 SER A CA 1
ATOM 556 C C . SER A 1 73 ? -1.027 -11.616 -4.832 1.00 68.31 73 SER A C 1
ATOM 558 O O . SER A 1 73 ? -1.883 -11.358 -3.990 1.00 68.31 73 SER A O 1
ATOM 560 N N . ILE A 1 74 ? -0.483 -10.632 -5.563 1.00 76.31 74 ILE A N 1
ATOM 561 C CA . ILE A 1 74 ? -0.890 -9.213 -5.430 1.00 76.31 74 ILE A CA 1
ATOM 562 C C . ILE A 1 74 ? -2.407 -9.030 -5.642 1.00 76.31 74 ILE A C 1
ATOM 564 O O . ILE A 1 74 ? -3.018 -8.161 -5.022 1.00 76.31 74 ILE A O 1
ATOM 568 N N . ALA A 1 75 ? -3.038 -9.872 -6.467 1.00 76.69 75 ALA A N 1
ATOM 569 C CA . ALA A 1 75 ? -4.477 -9.826 -6.724 1.00 76.69 75 ALA A CA 1
ATOM 570 C C . ALA A 1 75 ? -5.330 -10.004 -5.453 1.00 76.69 75 ALA A C 1
ATOM 572 O O . ALA A 1 75 ? -6.350 -9.333 -5.306 1.00 76.69 75 ALA A O 1
ATOM 573 N N . ASP A 1 76 ? -4.913 -10.860 -4.517 1.00 80.25 76 ASP A N 1
ATOM 574 C CA . ASP A 1 76 ? -5.620 -11.058 -3.246 1.00 80.25 76 ASP A CA 1
ATOM 575 C C . ASP A 1 76 ? -5.493 -9.828 -2.343 1.00 80.25 76 ASP A C 1
ATOM 577 O O . ASP A 1 76 ? -6.448 -9.430 -1.675 1.00 80.25 76 ASP A O 1
ATOM 581 N N . HIS A 1 77 ? -4.332 -9.171 -2.377 1.00 80.50 77 HIS A N 1
ATOM 582 C CA . HIS A 1 77 ? -4.081 -7.953 -1.611 1.00 80.50 77 HIS A CA 1
ATOM 583 C C . HIS A 1 77 ? -4.915 -6.788 -2.145 1.00 80.50 77 HIS A C 1
ATOM 585 O O . HIS A 1 77 ? -5.502 -6.052 -1.362 1.00 80.50 77 HIS A O 1
ATOM 591 N N . ILE A 1 78 ? -5.025 -6.669 -3.471 1.00 78.44 78 ILE A N 1
ATOM 592 C CA . ILE A 1 78 ? -5.902 -5.712 -4.155 1.00 78.44 78 ILE A CA 1
ATOM 593 C C . ILE A 1 78 ? -7.363 -5.949 -3.753 1.00 78.44 78 ILE A C 1
ATOM 595 O O . ILE A 1 78 ? -8.038 -5.009 -3.351 1.00 78.44 78 ILE A O 1
ATOM 599 N N . LYS A 1 79 ? -7.848 -7.198 -3.804 1.00 80.38 79 LYS A N 1
ATOM 600 C CA . LYS A 1 79 ? -9.233 -7.538 -3.430 1.00 80.38 79 LYS A CA 1
ATOM 601 C C . LYS A 1 79 ? -9.538 -7.278 -1.955 1.00 80.38 79 LYS A C 1
ATOM 603 O O . LYS A 1 79 ? -10.653 -6.897 -1.621 1.00 80.38 79 LYS A O 1
ATOM 608 N N . SER A 1 80 ? -8.566 -7.511 -1.076 1.00 79.88 80 SER A N 1
ATOM 609 C CA . SER A 1 80 ? -8.711 -7.279 0.362 1.00 79.88 80 SER A CA 1
ATOM 610 C C . SER A 1 80 ? -8.484 -5.817 0.765 1.00 79.88 80 SER A C 1
ATOM 612 O O . SER A 1 80 ? -8.777 -5.457 1.910 1.00 79.88 80 SER A O 1
ATOM 614 N N . ALA A 1 81 ? -7.924 -4.984 -0.114 1.00 83.81 81 ALA A N 1
ATOM 615 C CA . ALA A 1 81 ? -7.633 -3.593 0.188 1.00 83.81 81 ALA A CA 1
ATOM 616 C C . ALA A 1 81 ? -8.904 -2.746 0.133 1.00 83.81 81 ALA A C 1
ATOM 618 O O . ALA A 1 81 ? -9.716 -2.844 -0.781 1.00 83.81 81 ALA A O 1
ATOM 619 N N . SER A 1 82 ? -9.052 -1.858 1.112 1.00 85.75 82 SER A N 1
ATOM 620 C CA . SER A 1 82 ? -10.108 -0.842 1.105 1.00 85.75 82 SER A CA 1
ATOM 621 C C . SER A 1 82 ? -9.741 0.351 0.225 1.00 85.75 82 SER A C 1
ATOM 623 O O . SER A 1 82 ? -10.619 1.067 -0.245 1.00 85.75 82 SER A O 1
ATOM 625 N N . LEU A 1 83 ? -8.442 0.585 0.031 1.00 83.94 83 LEU A N 1
ATOM 626 C CA . LEU A 1 83 ? -7.914 1.653 -0.804 1.00 83.94 83 LEU A CA 1
ATOM 627 C C . LEU A 1 83 ? -6.642 1.170 -1.491 1.00 83.94 83 LEU A C 1
ATOM 629 O O . LEU A 1 83 ? -5.756 0.626 -0.835 1.00 83.94 83 LEU A O 1
ATOM 633 N N . ILE A 1 84 ? -6.537 1.414 -2.794 1.00 82.38 84 ILE A N 1
ATOM 634 C CA . ILE A 1 84 ? -5.342 1.093 -3.569 1.00 82.38 84 ILE A CA 1
ATOM 635 C C . ILE A 1 84 ? -4.736 2.390 -4.091 1.00 82.38 84 ILE A C 1
ATOM 637 O O . ILE A 1 84 ? -5.386 3.147 -4.808 1.00 82.38 84 ILE A O 1
ATOM 641 N N . ILE A 1 85 ? -3.477 2.636 -3.745 1.00 80.19 85 ILE A N 1
ATOM 642 C CA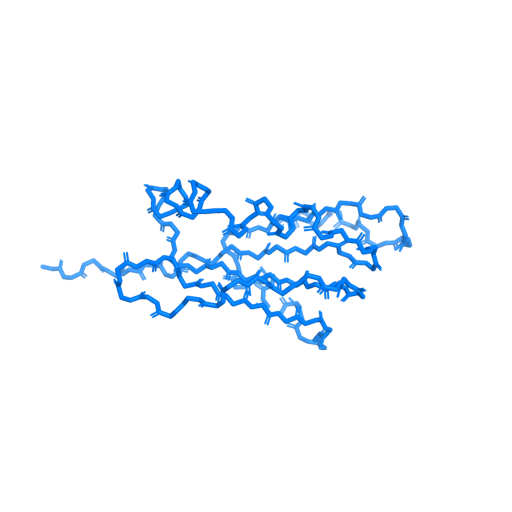 . ILE A 1 85 ? -2.688 3.767 -4.223 1.00 80.19 85 ILE A CA 1
ATOM 643 C C . ILE A 1 85 ? -1.657 3.206 -5.194 1.00 80.19 85 ILE A C 1
ATOM 645 O O . ILE A 1 85 ? -0.645 2.640 -4.793 1.00 80.19 85 ILE A O 1
ATOM 649 N N . SER A 1 86 ? -1.927 3.339 -6.486 1.00 73.44 86 SER A N 1
ATOM 650 C CA . SER A 1 86 ? -0.982 2.939 -7.527 1.00 73.44 86 SER A CA 1
ATOM 651 C C . SER A 1 86 ? -0.326 4.176 -8.116 1.00 73.44 86 SER A C 1
ATOM 653 O O . SER A 1 86 ? -1.019 5.078 -8.585 1.00 73.44 86 SER A O 1
ATOM 655 N N . HIS A 1 87 ? 1.002 4.221 -8.132 1.00 69.50 87 HIS A N 1
ATOM 656 C CA . HIS A 1 87 ? 1.706 5.177 -8.975 1.00 69.50 87 HIS A CA 1
ATOM 657 C C . HIS A 1 87 ? 1.738 4.608 -10.393 1.00 69.50 87 HIS A C 1
ATOM 659 O O . HIS A 1 87 ? 2.314 3.544 -10.617 1.00 69.50 87 HIS A O 1
ATOM 665 N N . ALA A 1 88 ? 1.090 5.287 -11.341 1.00 51.53 88 ALA A N 1
ATOM 666 C CA . ALA A 1 88 ? 1.055 4.891 -12.744 1.00 51.53 88 ALA A CA 1
ATOM 667 C C . ALA A 1 88 ? 2.465 4.975 -13.356 1.00 51.53 88 ALA A C 1
ATOM 669 O O . ALA A 1 88 ? 2.853 5.973 -13.960 1.00 51.53 88 ALA A O 1
ATOM 670 N N . GLY A 1 89 ? 3.260 3.923 -13.169 1.00 47.25 89 GLY A N 1
ATOM 671 C CA . GLY A 1 89 ? 4.501 3.728 -13.898 1.00 47.25 89 GLY A CA 1
ATOM 672 C C . GLY A 1 89 ? 4.167 3.524 -15.371 1.00 47.25 89 GLY A C 1
A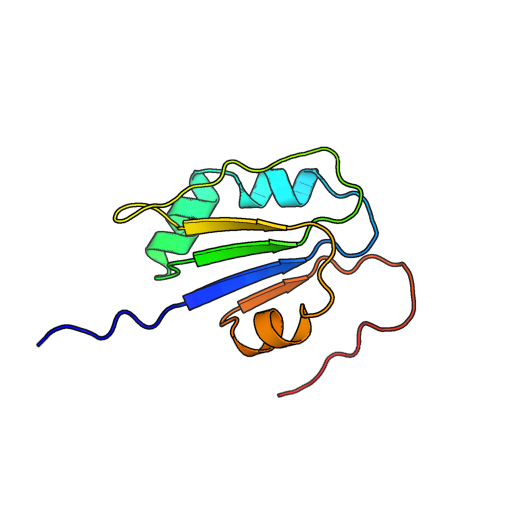TOM 673 O O . GLY A 1 89 ? 3.583 2.507 -15.744 1.00 47.25 89 GLY A O 1
ATOM 674 N N . LEU A 1 90 ? 4.532 4.489 -16.215 1.00 43.38 90 LEU A N 1
ATOM 675 C CA . LEU A 1 90 ? 4.598 4.315 -17.665 1.00 43.38 90 LEU A CA 1
ATOM 676 C C . LEU A 1 90 ? 5.621 3.206 -17.969 1.00 43.38 90 LEU A C 1
ATOM 678 O O . LEU A 1 90 ? 6.815 3.451 -18.100 1.00 43.38 90 LEU A O 1
ATOM 682 N N . GLY A 1 91 ? 5.148 1.963 -18.007 1.00 42.06 91 GLY A N 1
ATOM 683 C CA . GLY A 1 91 ? 5.996 0.780 -18.101 1.00 42.06 91 GLY A CA 1
ATOM 684 C C . GLY A 1 91 ? 5.192 -0.496 -18.307 1.00 42.06 91 GLY A C 1
ATOM 685 O O . GLY A 1 91 ? 5.335 -1.441 -17.538 1.00 42.06 91 GLY A O 1
ATOM 686 N N . GLY A 1 92 ? 4.356 -0.500 -19.350 1.00 37.84 92 GLY A N 1
ATOM 687 C CA . GLY A 1 92 ? 3.764 -1.708 -19.927 1.00 37.84 92 GLY A CA 1
ATOM 688 C C . GLY A 1 92 ? 2.278 -1.895 -19.636 1.00 37.84 92 GLY A C 1
ATOM 689 O O . GLY A 1 92 ? 1.921 -2.589 -18.703 1.00 37.84 92 GLY A O 1
ATOM 690 N N . LEU A 1 93 ? 1.421 -1.295 -20.463 1.00 44.97 93 LEU A N 1
ATOM 691 C CA . LEU A 1 93 ? 0.186 -1.883 -21.011 1.00 44.97 93 LEU A CA 1
ATOM 692 C C . LEU A 1 93 ? -0.730 -2.777 -20.123 1.00 44.97 93 LEU A C 1
ATOM 694 O O . LEU A 1 93 ? -1.368 -3.678 -20.658 1.00 44.97 93 LEU A O 1
ATOM 698 N N . TYR A 1 94 ? -0.848 -2.561 -18.809 1.00 41.47 94 TYR A N 1
ATOM 699 C CA . TYR A 1 94 ? -1.879 -3.235 -17.991 1.00 41.47 94 TYR A CA 1
ATOM 700 C C . TYR A 1 94 ? -2.525 -2.361 -16.906 1.00 41.47 94 TYR A C 1
ATOM 702 O O . TYR A 1 94 ? -3.185 -2.882 -16.011 1.00 41.47 94 TYR A O 1
ATOM 710 N N . CYS A 1 95 ? -2.449 -1.030 -17.007 1.00 40.06 95 CYS A N 1
ATOM 711 C CA . CYS A 1 95 ? -3.368 -0.157 -16.264 1.00 40.06 95 CYS A CA 1
ATOM 712 C C . CYS A 1 95 ? -4.778 -0.243 -16.875 1.00 40.06 95 CYS A C 1
ATOM 714 O O . CYS A 1 95 ? -5.287 0.712 -17.455 1.00 40.06 95 CYS A O 1
ATOM 716 N N . ALA A 1 96 ? -5.413 -1.407 -16.758 1.00 40.56 96 ALA A N 1
ATOM 717 C CA . ALA A 1 96 ? -6.855 -1.470 -16.797 1.00 40.56 96 ALA A CA 1
ATOM 718 C C . ALA A 1 96 ? -7.340 -0.782 -15.520 1.00 40.56 96 ALA A C 1
ATOM 720 O O . ALA A 1 96 ? -7.147 -1.288 -14.413 1.00 40.56 96 ALA A O 1
ATOM 721 N N . LEU A 1 97 ? -7.965 0.385 -15.686 1.00 43.84 97 LEU A N 1
ATOM 722 C CA . LEU A 1 97 ? -9.095 0.729 -14.841 1.00 43.84 97 LEU A CA 1
ATOM 723 C C . LEU A 1 97 ? -10.008 -0.502 -14.841 1.00 43.84 97 LEU A C 1
ATOM 725 O O . LEU A 1 97 ? -10.704 -0.745 -15.823 1.00 43.84 97 LEU A O 1
ATOM 729 N N . LEU A 1 98 ? -9.944 -1.319 -13.796 1.00 33.72 98 LEU A N 1
ATOM 730 C CA . LEU A 1 98 ? -11.025 -2.236 -13.492 1.00 33.72 98 LEU A CA 1
ATOM 731 C C . LEU A 1 98 ? -12.081 -1.377 -12.791 1.00 33.72 98 LEU A C 1
ATOM 733 O O . LEU A 1 98 ? -11.838 -0.939 -11.662 1.00 33.72 98 LEU A O 1
ATOM 737 N N . PRO A 1 99 ? -13.204 -1.044 -13.457 1.00 37.62 99 PRO A N 1
ATOM 738 C CA . PRO A 1 99 ? -14.381 -0.651 -12.715 1.00 37.62 99 PRO A CA 1
ATOM 739 C C . PRO A 1 99 ? -14.806 -1.845 -11.848 1.00 37.62 99 PRO A C 1
ATOM 741 O O . PRO A 1 99 ? -14.533 -2.999 -12.186 1.00 37.62 99 PRO A O 1
ATOM 744 N N . LEU A 1 100 ? -15.406 -1.491 -10.714 1.00 38.19 100 LEU A N 1
ATOM 745 C CA . LEU A 1 100 ? -16.049 -2.344 -9.713 1.00 38.19 100 LEU A CA 1
ATOM 746 C C . LEU A 1 100 ? -16.748 -3.586 -10.283 1.00 38.19 100 LEU A C 1
ATOM 748 O O . LEU A 1 100 ? -17.473 -3.438 -11.294 1.00 38.19 100 LEU A O 1
#

Secondary structure (DSSP, 8-state):
--------EEEEE-TTS--HHHHHHHHSHHHHHHHHHTT--EEEEE-SS-------B--SSS-EEEEES--TTHHHHHHH-SEEEE---SSSS-------

Sequence (100 aa):
MGGEKTKRVIFVTVGTTCFDALVKAVDSETLQKELLAKGYTHLLIQMGRGSYLPTKSEGDCNLVVDYFTFSSSIADHIKSASLIISHAGLGGLYCALLPL

Organism: Trifolium pratense (NCBI:txid57577)

Foldseek 3Di:
DDDPLLAAEEEEEAPQDADVPVVVVCLDPVNQVVCVVVSHAEYEYEGEPYPDDRDADPDPPTRGYYYDYDDPPVVVVVVSHPHYHYDPPPDDDPPPPPDD

Radius of gyration: 13.95 Å; chains: 1; bounding box: 37×26×43 Å

InterPro domains:
  IPR007235 Glycosyl transferase, family 28, C-terminal [PF04101] (9-90)
  IPR052474 UDP-N-acetylglucosamine transferase subunit [PTHR47043] (4-94)